Protein AF-A0A7S1EGK4-F1 (afdb_monomer)

Organism: Hemiselmis andersenii (NCBI:txid464988)

Radius of gyration: 13.2 Å; Cα contacts (8 Å, |Δi|>4): 293; chains: 1; bounding box: 33×26×37 Å

Solvent-accessible surface area (backbone atoms only — not comparable to full-atom values): 5620 Å² total; per-residue (Å²): 83,81,41,60,75,58,90,75,16,47,59,68,62,17,68,37,56,39,27,57,85,62,81,83,36,59,16,42,37,33,8,14,23,39,19,26,34,82,90,66,71,26,65,30,4,0,22,29,37,40,41,56,44,68,98,67,86,77,60,77,61,45,55,62,73,70,48,73,68,85,52,18,44,77,48,62,31,89,47,61,62,22,26,18,14,62,35,53,46,53,44,57,83,85,76,82,80,36,28,38,82,46,73,38,60,105

InterPro domains:
  IPR000413 Integrin alpha chain [PR01185] (4-24)
  IPR000413 Integrin alpha chain [PR01185] (82-106)
  IPR013517 FG-GAP repeat [PF01839] (12-51)
  IPR013517 FG-GAP repeat [PF01839] (85-105)
  IPR013519 Integrin alpha beta-propellor [PS51470] (1-60)
  IPR013519 Integrin alpha beta-propellor [SM00191] (7-67)
  IPR028994 Integrin alpha, N-terminal [G3DSA:2.130.10.130] (1-106)
  IPR028994 Integrin alpha, N-terminal [SSF69318] (10-105)

Mean predicted aligned error: 2.38 Å

Foldseek 3Di:
DEDEQDPQLQWQLEWDWDFQPPPPFIWIKIWSLQQCFPPSPAGRLIKIWTFDGDPDDDDPYDYSVPDDVVGTHMDTGDHHQFSKQNYKDWADPPPPPHIDIDIHTD

pLDDT: mean 96.72, std 2.33, range [84.06, 98.75]

Structure (mmCIF, N/CA/C/O backbone):
data_AF-A0A7S1EGK4-F1
#
_entry.id   AF-A0A7S1EGK4-F1
#
loop_
_atom_site.group_PDB
_atom_site.id
_atom_site.type_symbol
_atom_site.label_atom_id
_atom_site.label_alt_id
_atom_site.label_comp_id
_atom_site.label_asym_id
_atom_site.label_entity_id
_atom_site.label_seq_id
_atom_site.pdbx_PDB_ins_code
_atom_site.Cartn_x
_atom_site.Cartn_y
_atom_site.Cartn_z
_atom_site.occupancy
_atom_site.B_iso_or_equiv
_atom_site.auth_seq_id
_atom_site.auth_comp_id
_atom_site.auth_asym_id
_atom_site.auth_atom_id
_atom_site.pdbx_PDB_model_num
ATOM 1 N N . ILE A 1 1 ? -11.205 6.189 -6.880 1.00 91.69 1 ILE A N 1
ATOM 2 C CA . ILE A 1 1 ? -10.186 5.493 -7.708 1.00 91.69 1 ILE A CA 1
ATOM 3 C C . ILE A 1 1 ? -8.817 5.828 -7.141 1.00 91.69 1 ILE A C 1
ATOM 5 O O . ILE A 1 1 ? -8.595 6.991 -6.824 1.00 91.69 1 ILE A O 1
ATOM 9 N N . LEU A 1 2 ? -7.934 4.839 -7.004 1.00 94.81 2 LEU A N 1
ATOM 10 C CA . LEU A 1 2 ? -6.507 5.079 -6.786 1.00 94.81 2 LEU A CA 1
ATOM 11 C C . LEU A 1 2 ? -5.823 5.048 -8.152 1.00 94.81 2 LEU A C 1
ATOM 13 O O . LEU A 1 2 ? -5.871 4.025 -8.833 1.00 94.81 2 LEU A O 1
ATOM 17 N N . ALA A 1 3 ? -5.267 6.175 -8.581 1.00 96.44 3 ALA A N 1
ATOM 18 C CA . ALA A 1 3 ? -4.488 6.245 -9.809 1.00 96.44 3 ALA A CA 1
ATOM 19 C C . ALA A 1 3 ? -3.021 5.958 -9.481 1.00 96.44 3 ALA A C 1
ATOM 21 O O . ALA A 1 3 ? -2.484 6.567 -8.555 1.00 96.44 3 ALA A O 1
ATOM 22 N N . GLY A 1 4 ? -2.411 5.031 -10.228 1.00 94.75 4 GLY A N 1
ATOM 23 C CA . GLY A 1 4 ? -0.989 4.697 -10.108 1.00 94.75 4 GLY A CA 1
ATOM 24 C C . GLY A 1 4 ? -0.079 5.880 -10.441 1.00 94.75 4 GLY A C 1
ATOM 25 O O . GLY A 1 4 ? -0.524 6.837 -11.082 1.00 94.75 4 GLY A O 1
ATOM 26 N N . ALA A 1 5 ? 1.168 5.816 -9.973 1.00 95.81 5 ALA A N 1
ATOM 27 C CA . ALA A 1 5 ? 2.155 6.869 -10.185 1.00 95.81 5 ALA A CA 1
ATOM 28 C C . ALA A 1 5 ? 2.612 6.911 -11.648 1.00 95.81 5 ALA A C 1
ATOM 30 O O . ALA A 1 5 ? 2.503 7.966 -12.272 1.00 95.81 5 ALA A O 1
ATOM 31 N N . ASP A 1 6 ? 3.005 5.760 -12.196 1.00 96.69 6 ASP A N 1
ATOM 32 C CA . ASP A 1 6 ? 3.465 5.607 -13.567 1.00 96.69 6 ASP A CA 1
ATOM 33 C C . ASP A 1 6 ? 2.763 4.449 -14.303 1.00 96.69 6 ASP A C 1
ATOM 35 O O . ASP A 1 6 ? 2.015 3.625 -13.759 1.00 96.69 6 ASP A O 1
ATOM 39 N N . ALA A 1 7 ? 2.930 4.437 -15.626 1.00 95.31 7 ALA A N 1
ATOM 40 C CA . ALA A 1 7 ? 2.385 3.385 -16.466 1.00 95.31 7 ALA A CA 1
ATOM 41 C C . ALA A 1 7 ? 3.199 2.098 -16.298 1.00 95.31 7 ALA A C 1
ATOM 43 O O . ALA A 1 7 ? 4.413 2.107 -16.454 1.00 95.31 7 ALA A O 1
ATOM 44 N N . SER A 1 8 ? 2.507 0.966 -16.160 1.00 95.19 8 SER A N 1
ATOM 45 C CA . SER A 1 8 ? 3.099 -0.369 -15.943 1.00 95.19 8 SER A CA 1
ATOM 46 C C . SER A 1 8 ? 3.566 -0.662 -14.517 1.00 95.19 8 SER A C 1
ATOM 48 O O . SER A 1 8 ? 4.054 -1.759 -14.286 1.00 95.19 8 SER A O 1
ATOM 50 N N . ASP A 1 9 ? 3.274 0.201 -13.542 1.00 96.75 9 ASP A N 1
ATOM 51 C CA . ASP A 1 9 ? 3.563 -0.098 -12.127 1.00 96.75 9 ASP A CA 1
ATOM 52 C C . ASP A 1 9 ? 2.680 -1.222 -11.557 1.00 96.75 9 ASP A C 1
ATOM 54 O O . ASP A 1 9 ? 2.893 -1.717 -10.452 1.00 96.75 9 ASP A O 1
ATOM 58 N N . PHE A 1 10 ? 1.653 -1.639 -12.304 1.00 97.25 10 PHE A N 1
ATOM 59 C CA . PHE A 1 10 ? 0.659 -2.628 -11.880 1.00 97.25 10 PHE A CA 1
ATOM 60 C C . PHE A 1 10 ? -0.045 -2.240 -10.571 1.00 97.25 10 PHE A C 1
ATOM 62 O O . PHE A 1 10 ? -0.289 -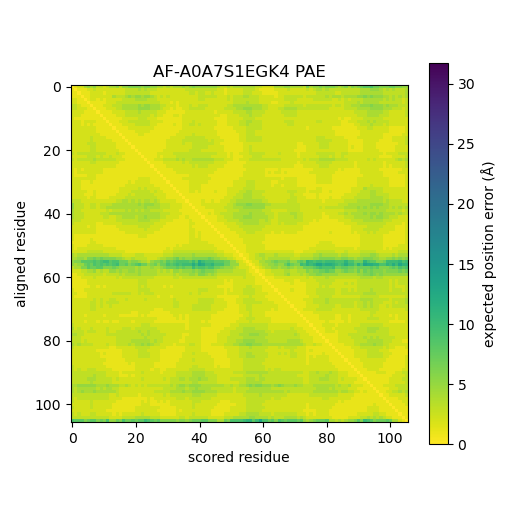3.087 -9.711 1.00 97.25 10 PHE A O 1
ATOM 69 N N . MET A 1 11 ? -0.393 -0.958 -10.429 1.00 97.75 11 MET A N 1
ATOM 70 C CA . MET A 1 11 ? -1.173 -0.464 -9.294 1.00 97.75 11 MET A CA 1
ATOM 71 C C . MET A 1 11 ? -2.441 -1.306 -9.087 1.00 97.75 11 MET A C 1
ATOM 73 O O . MET A 1 11 ? -3.211 -1.520 -10.027 1.00 97.75 11 MET A O 1
ATOM 77 N N . GLY A 1 12 ? -2.667 -1.777 -7.860 1.00 97.69 12 GLY A N 1
ATOM 78 C CA . GLY A 1 12 ? -3.761 -2.705 -7.550 1.00 97.69 12 GLY A CA 1
ATOM 79 C C . GLY A 1 12 ? -3.401 -4.181 -7.704 1.00 97.69 12 GLY A C 1
ATOM 80 O O . GLY A 1 12 ? -4.296 -5.021 -7.665 1.00 97.69 12 GLY A O 1
ATOM 81 N N . SER A 1 13 ? -2.118 -4.515 -7.871 1.00 97.81 13 SER A N 1
ATOM 82 C CA . SER A 1 13 ? -1.642 -5.905 -7.957 1.00 97.81 13 SER A CA 1
ATOM 83 C C . SER A 1 13 ? -1.922 -6.733 -6.697 1.00 97.81 13 SER A C 1
ATOM 85 O O . SER A 1 13 ? -2.129 -7.941 -6.797 1.00 97.81 13 SER A O 1
ATOM 87 N N . SER A 1 14 ? -2.009 -6.078 -5.540 1.00 98.62 14 SER A N 1
ATOM 88 C CA . SER A 1 14 ? -2.496 -6.639 -4.281 1.00 98.62 14 SER A CA 1
ATOM 89 C C . SER A 1 14 ? -3.183 -5.546 -3.463 1.00 98.62 14 SER A C 1
ATOM 91 O O . SER A 1 14 ? -2.766 -4.389 -3.524 1.00 98.62 14 SER A O 1
ATOM 93 N N . VAL A 1 15 ? -4.217 -5.892 -2.694 1.00 98.50 15 VAL A N 1
ATOM 94 C CA . VAL A 1 15 ? -4.982 -4.931 -1.884 1.00 98.50 15 VAL A CA 1
ATOM 95 C C . VAL A 1 15 ? -5.326 -5.500 -0.512 1.00 98.50 15 VAL A C 1
ATOM 97 O O . VAL A 1 15 ? -5.662 -6.678 -0.395 1.00 98.50 15 VAL A O 1
ATOM 100 N N . ALA A 1 16 ? -5.272 -4.648 0.506 1.00 98.69 16 ALA A N 1
ATOM 101 C CA . ALA A 1 16 ? -5.737 -4.915 1.863 1.00 98.69 16 ALA A CA 1
ATOM 102 C C . ALA A 1 16 ? -6.256 -3.614 2.499 1.00 98.69 16 ALA A C 1
ATOM 104 O O . ALA A 1 16 ? -6.078 -2.527 1.941 1.00 98.69 16 ALA A O 1
ATOM 105 N N . SER A 1 17 ? -6.906 -3.722 3.655 1.00 98.38 17 SER A N 1
ATOM 106 C CA . SER A 1 17 ? -7.393 -2.568 4.409 1.00 98.38 17 SER A CA 1
ATOM 107 C C . SER A 1 17 ? -7.302 -2.787 5.914 1.00 98.38 17 SER A C 1
ATOM 109 O O . SER A 1 17 ? -7.358 -3.928 6.376 1.00 98.38 17 SER A O 1
ATOM 111 N N . GLY A 1 18 ? -7.192 -1.688 6.653 1.00 98.06 18 GLY A N 1
ATOM 112 C CA . GLY A 1 18 ? -7.214 -1.633 8.115 1.00 98.06 18 GLY A CA 1
ATOM 113 C C . GLY A 1 18 ? -6.713 -0.278 8.608 1.00 98.06 18 GLY A C 1
ATOM 114 O O . GLY A 1 18 ? -6.080 0.445 7.847 1.00 98.06 18 GLY A O 1
ATOM 115 N N . ASP A 1 19 ? -7.029 0.078 9.847 1.00 98.19 19 ASP A N 1
ATOM 116 C CA . ASP A 1 19 ? -6.655 1.359 10.463 1.00 98.19 19 ASP A CA 1
ATOM 117 C C . ASP A 1 19 ? -5.168 1.368 10.876 1.00 98.19 19 ASP A C 1
ATOM 119 O O . ASP A 1 19 ? -4.802 0.951 11.978 1.00 98.19 19 ASP A O 1
ATOM 123 N N . VAL A 1 20 ? -4.291 1.766 9.951 1.00 98.25 20 VAL A N 1
ATOM 124 C CA . VAL A 1 20 ? -2.826 1.771 10.119 1.00 98.25 20 VAL A CA 1
ATOM 125 C C . VAL A 1 20 ? -2.371 3.003 10.899 1.00 98.25 20 VAL A C 1
ATOM 127 O O . VAL A 1 20 ? -1.343 2.966 11.577 1.00 98.25 20 VAL A O 1
ATOM 130 N N . ASN A 1 21 ? -3.108 4.112 10.806 1.00 97.12 21 ASN A N 1
ATOM 131 C CA . ASN A 1 21 ? -2.754 5.364 11.474 1.00 97.12 21 ASN A CA 1
ATOM 132 C C . ASN A 1 21 ? -3.471 5.591 12.823 1.00 97.12 21 ASN A C 1
ATOM 134 O O . ASN A 1 21 ? -3.105 6.522 13.547 1.00 97.12 21 ASN A O 1
ATOM 138 N N . GLY A 1 22 ? -4.439 4.745 13.182 1.00 97.25 22 GLY A N 1
ATOM 139 C CA . GLY A 1 22 ? -5.163 4.780 14.451 1.00 97.25 22 GLY A CA 1
ATOM 140 C C . GLY A 1 22 ? -6.232 5.865 14.539 1.00 97.25 22 GLY A C 1
ATOM 141 O O . GLY A 1 22 ? -6.543 6.320 15.646 1.00 97.25 22 GLY A O 1
ATOM 142 N N . ASP A 1 23 ? -6.750 6.347 13.409 1.00 96.75 23 ASP A N 1
ATOM 143 C CA . ASP A 1 23 ? -7.734 7.431 13.371 1.00 96.75 23 ASP A CA 1
ATOM 144 C C . ASP A 1 23 ? -9.197 6.952 13.434 1.00 96.75 23 ASP A C 1
ATOM 146 O O . ASP A 1 23 ? -10.126 7.768 13.513 1.00 96.75 23 ASP A O 1
ATOM 150 N N . GLY A 1 24 ? -9.402 5.634 13.483 1.00 96.69 24 GLY A N 1
ATOM 151 C CA . GLY A 1 24 ? -10.701 4.979 13.534 1.00 96.69 24 GLY A CA 1
ATOM 152 C C . GLY A 1 24 ? -11.323 4.714 12.162 1.00 96.69 24 GLY A C 1
ATOM 153 O O . GLY A 1 24 ? -12.483 4.286 12.111 1.00 96.69 24 GLY A O 1
ATOM 154 N N . PHE A 1 25 ? -10.608 4.967 11.063 1.00 97.00 25 PHE A N 1
ATOM 155 C CA . PHE A 1 25 ? -11.036 4.646 9.706 1.00 97.00 25 PHE A CA 1
ATOM 156 C C . PHE A 1 25 ? -10.067 3.664 9.052 1.00 97.00 25 PHE A C 1
ATOM 158 O O . PHE A 1 25 ? -8.862 3.864 9.058 1.00 97.00 25 PHE A O 1
ATOM 165 N N . ASP A 1 26 ? -10.603 2.624 8.410 1.00 97.44 26 ASP A N 1
ATOM 166 C CA . ASP A 1 26 ? -9.756 1.716 7.640 1.00 97.44 26 ASP A CA 1
ATOM 167 C C . ASP A 1 26 ? -9.037 2.472 6.512 1.00 97.44 26 ASP A C 1
ATOM 169 O O . ASP A 1 26 ? -9.661 3.133 5.668 1.00 97.44 26 ASP A O 1
ATOM 173 N N . ASP A 1 27 ? -7.721 2.300 6.469 1.00 98.19 27 ASP A N 1
ATOM 174 C CA . ASP A 1 27 ? -6.852 2.752 5.399 1.00 98.19 27 ASP A CA 1
ATOM 175 C C . ASP A 1 27 ? -6.827 1.724 4.266 1.00 98.19 27 ASP A C 1
ATOM 177 O O . ASP A 1 27 ? -7.158 0.547 4.442 1.00 98.19 27 ASP A O 1
ATOM 181 N N . VAL A 1 28 ? -6.404 2.153 3.077 1.00 98.06 28 VAL A N 1
ATOM 182 C CA . VAL A 1 28 ? -6.200 1.255 1.935 1.00 98.06 28 VAL A CA 1
ATOM 183 C C . VAL A 1 28 ? -4.714 1.027 1.723 1.00 98.06 28 VAL A C 1
ATOM 185 O O . VAL A 1 28 ? -3.975 1.975 1.467 1.00 98.06 28 VAL A O 1
ATOM 188 N N . VAL A 1 29 ? -4.293 -0.236 1.739 1.00 98.75 29 VAL A N 1
ATOM 189 C CA . VAL A 1 29 ? -2.938 -0.658 1.375 1.00 98.75 29 VAL A CA 1
ATOM 190 C C . VAL A 1 29 ? -2.981 -1.298 -0.003 1.00 98.75 29 VAL A C 1
ATOM 192 O O . VAL A 1 29 ? -3.745 -2.235 -0.243 1.00 98.75 29 VAL A O 1
ATOM 195 N N . CYS A 1 30 ? -2.172 -0.793 -0.929 1.00 98.56 30 CYS A N 1
ATOM 196 C CA . CYS A 1 30 ? -2.223 -1.200 -2.324 1.00 98.56 30 CYS A CA 1
ATOM 197 C C . CYS A 1 30 ? -0.823 -1.384 -2.910 1.00 98.56 30 CYS A C 1
ATOM 199 O O . CYS A 1 30 ? -0.012 -0.461 -2.889 1.00 98.56 30 CYS A O 1
ATOM 201 N N . GLY A 1 31 ? -0.561 -2.573 -3.449 1.00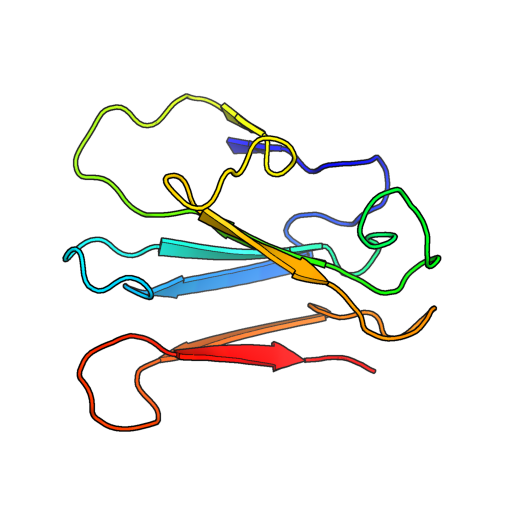 98.44 31 GLY A N 1
ATOM 202 C CA . GLY A 1 31 ? 0.689 -2.910 -4.119 1.00 98.44 31 GLY A CA 1
ATOM 203 C C . GLY A 1 31 ? 0.708 -2.466 -5.579 1.00 98.44 31 GLY A C 1
ATOM 204 O O . GLY A 1 31 ? -0.245 -2.686 -6.339 1.00 98.44 31 GLY A O 1
ATOM 205 N N . ALA A 1 32 ? 1.836 -1.902 -5.981 1.00 98.44 32 ALA A N 1
ATOM 206 C CA . ALA A 1 32 ? 2.238 -1.576 -7.336 1.00 98.44 32 ALA A CA 1
ATOM 207 C C . ALA A 1 32 ? 3.570 -2.286 -7.611 1.00 98.44 32 ALA A C 1
ATOM 209 O O . ALA A 1 32 ? 4.639 -1.681 -7.650 1.00 98.44 32 ALA A O 1
ATOM 210 N N . LYS A 1 33 ? 3.506 -3.615 -7.749 1.00 98.00 33 LYS A N 1
ATOM 211 C CA . LYS A 1 33 ? 4.692 -4.483 -7.806 1.00 98.00 33 LYS A CA 1
ATOM 212 C C . LYS A 1 33 ? 5.680 -4.174 -8.935 1.00 98.00 33 LYS A C 1
ATOM 214 O O . LYS A 1 33 ? 6.799 -4.660 -8.891 1.00 98.00 33 LYS A O 1
ATOM 219 N N . GLY A 1 34 ? 5.267 -3.431 -9.963 1.00 98.00 34 GLY A N 1
ATOM 220 C CA . GLY A 1 34 ? 6.148 -2.996 -11.050 1.00 98.00 34 GLY A CA 1
ATOM 221 C C . GLY A 1 34 ? 6.689 -1.582 -10.893 1.00 98.00 34 GLY A C 1
ATOM 222 O O . GLY A 1 34 ? 7.277 -1.100 -11.849 1.00 98.00 34 GLY A O 1
ATOM 223 N N . GLY A 1 35 ? 6.445 -0.917 -9.761 1.00 97.81 35 GLY A N 1
ATOM 224 C CA . GLY A 1 35 ? 6.938 0.432 -9.505 1.00 97.81 35 GLY A CA 1
ATOM 225 C C . GLY A 1 35 ? 8.465 0.514 -9.519 1.00 97.81 35 GLY A C 1
ATOM 226 O O . GLY A 1 35 ? 9.164 -0.464 -9.235 1.00 97.81 35 GLY A O 1
ATOM 227 N N . ASP A 1 36 ? 8.976 1.697 -9.853 1.00 97.75 36 ASP A N 1
ATOM 228 C CA . ASP A 1 36 ? 10.405 1.939 -10.063 1.00 97.75 36 ASP A CA 1
A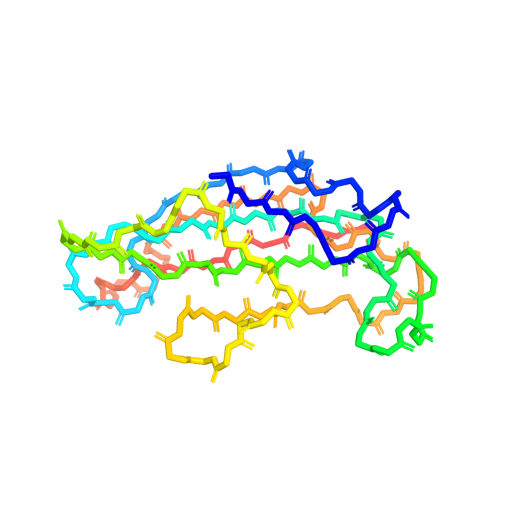TOM 229 C C . ASP A 1 36 ? 11.078 2.700 -8.896 1.00 97.75 36 ASP A C 1
ATOM 231 O O . ASP A 1 36 ? 12.157 3.290 -9.056 1.00 97.75 36 ASP A O 1
ATOM 235 N N . ALA A 1 37 ? 10.452 2.684 -7.710 1.00 96.19 37 ALA A N 1
ATOM 236 C CA . ALA A 1 37 ? 10.831 3.460 -6.528 1.00 96.19 37 ALA A CA 1
ATOM 237 C C . ALA A 1 37 ? 10.859 4.984 -6.780 1.00 96.19 37 ALA A C 1
ATOM 239 O O . ALA A 1 37 ? 10.579 5.488 -7.871 1.00 96.19 37 ALA A O 1
ATOM 240 N N . LEU A 1 38 ? 11.200 5.777 -5.755 1.00 92.69 38 LEU A N 1
ATOM 241 C CA . LEU A 1 38 ? 11.168 7.237 -5.873 1.00 92.69 38 LEU A CA 1
ATOM 242 C C . LEU A 1 38 ? 12.094 7.739 -6.985 1.00 92.69 38 LEU A C 1
ATOM 244 O O . LEU A 1 38 ? 13.285 7.414 -7.031 1.00 92.69 38 LEU A O 1
ATOM 248 N N . GLY A 1 39 ? 11.532 8.586 -7.847 1.00 93.50 39 GLY A N 1
ATOM 249 C CA . GLY A 1 39 ? 12.249 9.183 -8.970 1.00 93.50 39 GLY A CA 1
ATOM 250 C C . GLY A 1 39 ? 12.634 8.178 -10.055 1.00 93.50 39 GLY A C 1
ATOM 251 O O . GLY A 1 39 ? 13.566 8.459 -10.806 1.00 93.50 39 GLY A O 1
ATOM 252 N N . ASN A 1 40 ? 11.954 7.029 -10.116 1.00 96.12 40 ASN A N 1
ATOM 253 C CA . ASN A 1 40 ? 12.185 5.946 -11.073 1.00 96.12 40 ASN A CA 1
ATOM 254 C C . ASN A 1 40 ? 13.647 5.481 -11.045 1.00 96.12 40 ASN A C 1
ATOM 256 O O . ASN A 1 40 ? 14.314 5.326 -12.069 1.00 96.12 40 ASN A O 1
ATOM 260 N N . SER A 1 41 ? 14.172 5.349 -9.823 1.00 96.94 41 SER A N 1
ATOM 261 C CA . SER A 1 41 ? 15.585 5.094 -9.550 1.00 96.94 41 SER A CA 1
ATOM 262 C C . SER A 1 41 ? 15.955 3.611 -9.576 1.00 96.94 41 SER A C 1
ATOM 264 O O . SER A 1 41 ? 17.145 3.298 -9.674 1.00 96.94 41 SER A O 1
ATOM 266 N N . LYS A 1 42 ? 14.976 2.698 -9.497 1.00 97.31 42 LYS A N 1
ATOM 267 C CA . LYS A 1 42 ? 15.202 1.249 -9.413 1.00 97.31 42 LYS A CA 1
ATOM 268 C C . LYS A 1 42 ? 14.133 0.483 -10.185 1.00 97.31 42 LYS A C 1
ATOM 270 O O . LYS A 1 42 ? 13.041 0.262 -9.681 1.00 97.31 42 LYS A O 1
ATOM 275 N N . THR A 1 43 ? 14.472 0.032 -11.389 1.00 97.69 43 THR A N 1
ATOM 276 C CA . THR A 1 43 ? 13.532 -0.692 -12.252 1.00 97.69 43 THR A CA 1
ATOM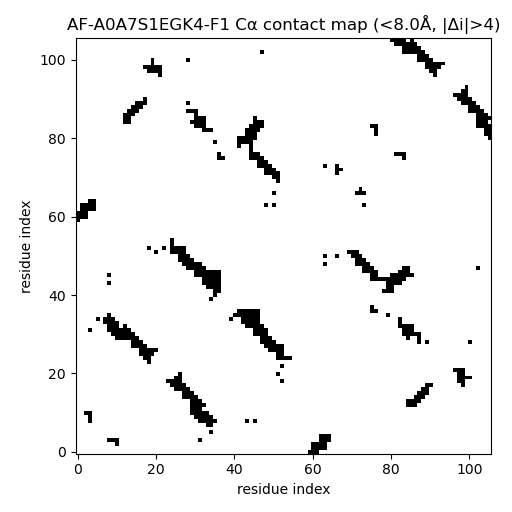 277 C C . THR A 1 43 ? 12.919 -1.912 -11.556 1.00 97.69 43 THR A C 1
ATOM 279 O O . THR A 1 43 ? 13.656 -2.785 -11.089 1.00 97.69 43 THR A O 1
ATOM 282 N N . LEU A 1 44 ? 11.585 -1.991 -11.537 1.00 97.31 44 LEU A N 1
ATOM 283 C CA . LEU A 1 44 ? 10.799 -3.097 -10.975 1.00 97.31 44 LEU A CA 1
ATOM 284 C C . LEU A 1 44 ? 11.121 -3.404 -9.501 1.00 97.31 44 LEU A C 1
ATOM 286 O O . LEU A 1 44 ? 11.031 -4.554 -9.069 1.00 97.31 44 LEU A O 1
ATOM 290 N N . ALA A 1 45 ? 11.532 -2.400 -8.726 1.00 98.25 45 ALA A N 1
ATOM 291 C CA . ALA A 1 45 ? 11.703 -2.553 -7.282 1.00 98.25 45 ALA A CA 1
ATOM 292 C C . ALA A 1 45 ? 10.369 -2.856 -6.579 1.00 98.25 45 A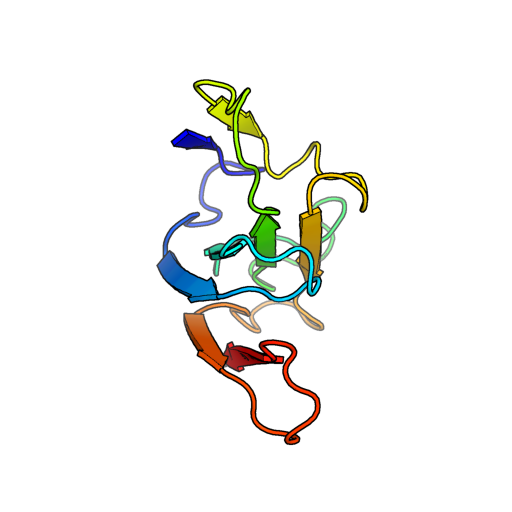LA A C 1
ATOM 294 O O . ALA A 1 45 ? 10.336 -3.562 -5.570 1.00 98.25 45 ALA A O 1
ATOM 295 N N . GLY A 1 46 ? 9.269 -2.362 -7.150 1.00 98.38 46 GLY A N 1
ATOM 296 C CA . GLY A 1 46 ? 7.929 -2.421 -6.594 1.00 98.38 46 GLY A CA 1
ATOM 297 C C . GLY A 1 46 ? 7.690 -1.339 -5.544 1.00 98.38 46 GLY A C 1
ATOM 298 O O . GLY A 1 46 ? 8.604 -0.912 -4.841 1.00 98.38 46 GLY A O 1
ATOM 299 N N . ASP A 1 47 ? 6.442 -0.898 -5.438 1.00 98.31 47 ASP A N 1
ATOM 300 C CA . ASP A 1 47 ? 5.996 0.088 -4.460 1.00 98.31 47 ASP A CA 1
ATOM 301 C C . ASP A 1 47 ? 4.709 -0.388 -3.776 1.00 98.31 47 ASP A C 1
ATOM 303 O O . ASP A 1 47 ? 3.896 -1.114 -4.351 1.00 98.31 47 ASP A O 1
ATOM 307 N N . VAL A 1 48 ? 4.485 0.046 -2.541 1.00 98.62 48 VAL A N 1
ATOM 308 C CA . VAL A 1 48 ? 3.217 -0.115 -1.823 1.00 98.62 48 VAL A CA 1
ATOM 309 C C . VAL A 1 48 ? 2.757 1.246 -1.341 1.00 98.62 48 VAL A C 1
ATOM 311 O O . VAL A 1 48 ? 3.521 1.995 -0.743 1.00 98.62 48 VAL A O 1
ATOM 314 N N . TYR A 1 49 ? 1.490 1.564 -1.563 1.00 98.62 49 TYR A N 1
ATOM 315 C CA . TYR A 1 49 ? 0.890 2.812 -1.116 1.00 98.62 49 TYR A CA 1
ATOM 316 C C . TYR A 1 49 ? -0.106 2.537 -0.001 1.00 98.62 49 TYR A C 1
ATOM 318 O O .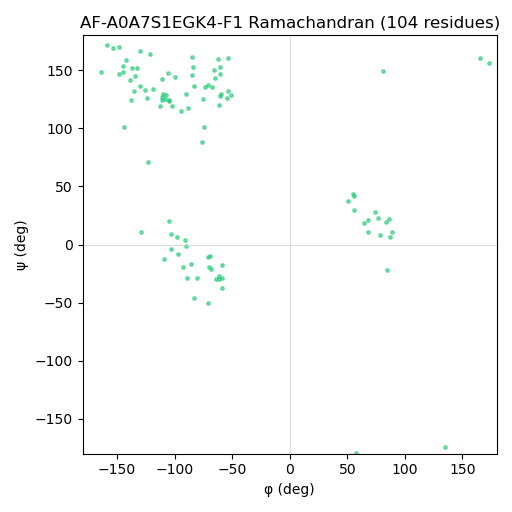 TYR A 1 49 ? -0.993 1.696 -0.155 1.00 98.62 49 TYR A O 1
ATOM 326 N N . VAL A 1 50 ? 0.024 3.275 1.097 1.00 98.56 50 VAL A N 1
ATOM 327 C CA . VAL A 1 50 ? -0.975 3.358 2.162 1.00 98.56 50 VAL A CA 1
ATOM 328 C C . VAL A 1 50 ? -1.710 4.675 1.977 1.00 98.56 50 VAL A C 1
ATOM 330 O O . VAL A 1 50 ? -1.090 5.735 2.002 1.00 98.56 50 VAL A O 1
ATOM 333 N N . VAL A 1 51 ? -3.018 4.621 1.746 1.00 98.25 51 VAL A N 1
ATOM 334 C CA . VAL A 1 51 ? -3.875 5.797 1.559 1.00 98.25 51 VAL A CA 1
ATOM 335 C C . VAL A 1 51 ? -4.817 5.889 2.740 1.00 98.25 51 VAL A C 1
ATOM 337 O O . VAL A 1 51 ? -5.626 4.982 2.941 1.00 98.25 51 VAL A O 1
ATOM 340 N N . PHE A 1 52 ? -4.726 6.988 3.488 1.00 97.44 52 PHE A N 1
ATOM 341 C CA . PHE A 1 52 ? -5.459 7.103 4.738 1.00 97.44 52 PHE A CA 1
ATOM 342 C C . PHE A 1 52 ? -6.966 7.253 4.544 1.00 97.44 52 PHE A C 1
ATOM 344 O O . PHE A 1 52 ? -7.442 8.010 3.679 1.00 97.44 52 PHE A O 1
ATOM 351 N N . GLY A 1 53 ? -7.683 6.522 5.393 1.00 96.69 53 GLY A N 1
ATOM 352 C CA . GLY A 1 53 ? -9.109 6.563 5.617 1.00 96.69 53 GLY A CA 1
ATOM 353 C C . GLY A 1 53 ? -9.603 7.970 5.938 1.00 96.69 53 GLY A C 1
ATOM 354 O O . GLY A 1 53 ? -8.847 8.877 6.278 1.00 96.69 53 GLY A O 1
ATOM 355 N N . ARG A 1 54 ? -10.907 8.199 5.759 1.00 94.62 54 ARG A N 1
ATOM 356 C CA . ARG A 1 54 ? -11.577 9.417 6.242 1.00 94.62 54 ARG A CA 1
ATOM 357 C C . ARG A 1 54 ? -13.086 9.254 6.252 1.00 94.62 54 ARG A C 1
ATOM 359 O O . ARG A 1 54 ? -13.662 8.642 5.349 1.00 94.62 54 ARG A O 1
ATOM 366 N N . ALA A 1 55 ? -13.732 9.921 7.206 1.00 93.00 55 ALA A N 1
ATOM 367 C CA . ALA A 1 55 ? -15.188 9.951 7.347 1.00 93.00 55 ALA A CA 1
ATOM 368 C C . ALA A 1 55 ? -15.926 10.502 6.115 1.00 93.00 55 ALA A C 1
ATOM 370 O O . ALA A 1 55 ? -17.038 10.086 5.798 1.00 93.00 55 ALA A O 1
ATOM 371 N N . SER A 1 56 ? -15.352 11.511 5.455 1.00 90.50 56 SER A N 1
ATOM 372 C CA . SER A 1 56 ? -15.990 12.207 4.337 1.00 90.50 56 SER A CA 1
ATOM 373 C C . SER A 1 56 ? -14.962 12.924 3.464 1.00 90.50 56 SER A C 1
ATOM 375 O O . SER A 1 56 ? -13.783 13.004 3.805 1.00 90.50 56 SER A O 1
ATOM 377 N N . GLY A 1 57 ? -15.408 13.448 2.319 1.00 84.06 57 GLY A N 1
ATOM 378 C CA . GLY A 1 57 ? -14.537 14.217 1.428 1.00 84.06 57 GLY A CA 1
ATOM 379 C C . GLY A 1 57 ? -13.543 13.358 0.649 1.00 84.06 57 GLY A C 1
ATOM 380 O O . GLY A 1 57 ? -12.467 13.841 0.300 1.00 84.06 57 GLY A O 1
ATOM 381 N N . TRP A 1 58 ? -13.887 12.097 0.374 1.00 87.25 58 TRP A N 1
ATOM 382 C CA . TRP A 1 58 ? -13.128 11.281 -0.568 1.00 87.25 58 TRP A CA 1
ATOM 383 C C . TRP A 1 58 ? -13.163 11.927 -1.954 1.00 87.25 58 TRP A C 1
ATOM 385 O O . TRP A 1 58 ? -14.250 12.092 -2.521 1.00 87.25 58 TRP A O 1
ATOM 395 N N . PRO A 1 59 ? -12.006 12.293 -2.528 1.00 90.31 59 PRO A N 1
ATOM 396 C CA . PRO A 1 59 ? -11.981 12.699 -3.917 1.00 90.31 59 PRO A CA 1
ATOM 397 C C . PRO A 1 59 ? -12.339 11.490 -4.792 1.00 90.31 59 PRO A C 1
ATOM 399 O O . PRO A 1 59 ? -12.046 10.339 -4.461 1.00 90.31 59 PRO A O 1
ATOM 402 N N . SER A 1 60 ? -12.959 11.742 -5.945 1.00 94.00 60 SER A N 1
ATOM 403 C CA . SER A 1 60 ? -13.281 10.676 -6.906 1.00 94.00 60 SER A CA 1
ATOM 404 C C . SER A 1 60 ? -12.025 9.927 -7.372 1.00 94.00 60 SER A C 1
ATOM 406 O O . SER A 1 60 ? -12.082 8.731 -7.679 1.00 94.00 60 SER A O 1
ATOM 408 N N . THR A 1 61 ? -10.884 10.619 -7.371 1.00 95.75 61 THR A N 1
ATOM 409 C CA . THR A 1 61 ? -9.560 10.088 -7.685 1.00 95.75 61 THR A CA 1
ATOM 410 C C . THR A 1 61 ? -8.540 10.578 -6.666 1.00 95.75 61 THR A C 1
ATOM 412 O O . THR A 1 61 ? -8.471 11.772 -6.390 1.00 95.75 61 THR A O 1
ATOM 415 N N . VAL A 1 62 ? -7.732 9.657 -6.149 1.00 96.06 62 VAL A N 1
ATOM 416 C CA . VAL A 1 62 ? -6.508 9.945 -5.396 1.00 96.06 62 VAL A CA 1
ATOM 417 C C . VAL A 1 62 ? -5.333 9.578 -6.295 1.00 96.06 62 VAL A C 1
ATOM 419 O O . VAL A 1 62 ? -5.304 8.473 -6.839 1.00 96.06 62 VAL A O 1
ATOM 422 N N . LEU A 1 63 ? -4.390 10.502 -6.467 1.00 96.62 63 LEU A N 1
ATOM 423 C CA . LEU A 1 63 ? -3.121 10.229 -7.135 1.00 96.62 63 LEU A CA 1
ATOM 424 C C . LEU A 1 63 ? -2.139 9.744 -6.070 1.00 96.62 63 LEU A C 1
ATOM 426 O O . LEU A 1 63 ? -1.834 10.491 -5.144 1.00 96.62 63 LEU A O 1
ATOM 430 N N . VAL A 1 64 ? -1.641 8.513 -6.170 1.00 96.88 64 VAL A N 1
ATOM 431 C CA . VAL A 1 64 ? -0.714 8.006 -5.139 1.00 96.88 64 VAL A CA 1
ATOM 432 C C . VAL A 1 64 ? 0.639 8.722 -5.148 1.00 96.88 64 VAL A C 1
ATOM 434 O O . VAL A 1 64 ? 1.319 8.786 -4.130 1.00 96.88 64 VAL A O 1
ATOM 437 N N . SER A 1 65 ? 0.989 9.358 -6.266 1.00 95.81 65 SER A N 1
ATOM 438 C CA . SER A 1 65 ? 2.156 10.235 -6.386 1.00 95.81 65 SER A CA 1
ATOM 439 C C . SER A 1 65 ? 2.015 11.572 -5.647 1.00 95.81 65 SER A C 1
ATOM 441 O O . SER A 1 65 ? 3.003 12.288 -5.511 1.00 95.81 65 SER A O 1
ATOM 443 N N . SER A 1 66 ? 0.817 11.926 -5.162 1.00 95.75 66 SER A N 1
ATOM 444 C CA . SER A 1 66 ? 0.581 13.150 -4.383 1.00 95.75 66 SER A CA 1
ATOM 445 C C . SER A 1 66 ? 0.445 12.908 -2.878 1.00 95.75 66 SER A C 1
ATOM 447 O O . SER A 1 66 ? 0.012 13.815 -2.170 1.00 95.75 66 SER A O 1
ATOM 449 N N . LEU A 1 67 ? 0.735 11.698 -2.393 1.00 96.62 67 LEU A N 1
ATOM 450 C CA . LEU A 1 67 ? 0.707 11.393 -0.963 1.00 96.62 67 LEU A CA 1
ATOM 451 C C .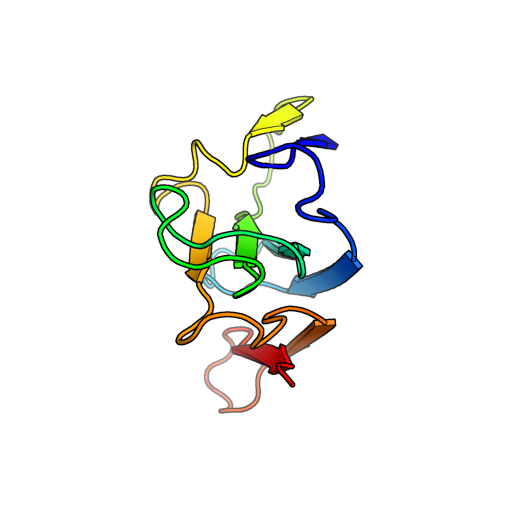 LEU A 1 67 ? 1.826 12.150 -0.237 1.00 96.62 67 LEU A C 1
ATOM 453 O O . LEU A 1 67 ? 2.963 12.207 -0.701 1.00 96.62 67 LEU A O 1
ATOM 457 N N . ASP A 1 68 ? 1.489 12.738 0.905 1.00 96.25 68 ASP A N 1
ATOM 458 C CA . ASP A 1 68 ? 2.302 13.744 1.602 1.00 96.25 68 ASP A CA 1
ATOM 459 C C . ASP A 1 68 ? 2.528 13.433 3.091 1.00 96.25 68 ASP A C 1
ATOM 461 O O . ASP A 1 68 ? 2.989 14.285 3.849 1.00 96.25 68 ASP A O 1
ATOM 465 N N . GLY A 1 69 ? 2.178 12.227 3.536 1.00 96.88 69 GLY A N 1
ATOM 466 C CA . GLY A 1 69 ? 2.205 11.816 4.940 1.00 96.88 69 GLY A CA 1
ATOM 467 C C . GLY A 1 69 ? 0.954 12.209 5.727 1.00 96.88 69 GLY A C 1
ATOM 468 O O . GLY A 1 69 ? 0.647 11.555 6.717 1.00 96.88 69 GLY A O 1
ATOM 469 N N . ALA A 1 70 ? 0.191 13.216 5.286 1.00 95.00 70 ALA A N 1
ATOM 470 C CA . ALA A 1 70 ? -1.103 13.565 5.882 1.00 95.00 70 ALA A CA 1
ATOM 471 C C . ALA A 1 70 ? -2.262 12.804 5.223 1.00 95.00 70 ALA A C 1
ATOM 473 O O . ALA A 1 70 ? -3.287 12.543 5.847 1.00 95.00 70 ALA A O 1
ATOM 474 N N . SER A 1 71 ? -2.106 12.458 3.947 1.00 95.50 71 SER A N 1
ATOM 475 C CA . SER A 1 71 ? -3.083 11.699 3.158 1.00 95.50 71 SER A CA 1
ATOM 476 C C . SER A 1 71 ? -2.719 10.223 2.965 1.00 95.50 71 SER A C 1
ATOM 478 O O . SER A 1 71 ? -3.501 9.473 2.379 1.00 95.50 71 SER A O 1
ATOM 480 N N . GLY A 1 72 ? -1.550 9.813 3.453 1.00 97.75 72 GLY A N 1
ATOM 481 C CA . GLY A 1 72 ? -0.964 8.496 3.236 1.00 97.75 72 GLY A CA 1
ATOM 482 C C . GLY A 1 72 ? 0.520 8.590 2.886 1.00 97.75 72 GLY A C 1
ATOM 483 O O . GLY A 1 72 ? 1.102 9.676 2.903 1.00 97.75 72 GLY A O 1
ATOM 484 N N . PHE A 1 73 ? 1.141 7.463 2.555 1.00 98.19 73 PHE A N 1
ATOM 485 C CA . PHE A 1 73 ? 2.566 7.375 2.232 1.00 98.19 73 PHE A CA 1
ATOM 486 C C . PHE A 1 73 ? 2.871 6.197 1.297 1.00 98.19 73 PHE A C 1
ATOM 488 O O . PHE A 1 73 ? 2.028 5.330 1.065 1.00 98.19 73 PHE A O 1
ATOM 495 N N . ALA A 1 74 ? 4.092 6.172 0.762 1.00 97.94 74 ALA A N 1
ATOM 496 C CA . ALA A 1 74 ? 4.611 5.080 -0.056 1.00 97.94 74 ALA A CA 1
ATOM 497 C C . ALA A 1 74 ? 5.725 4.322 0.681 1.00 97.94 74 ALA A C 1
ATOM 499 O O . ALA A 1 74 ? 6.564 4.931 1.349 1.00 97.94 74 ALA A O 1
ATOM 500 N N . VAL A 1 75 ? 5.754 3.005 0.507 1.00 98.00 75 VAL A N 1
ATOM 501 C CA . VAL A 1 75 ? 6.838 2.099 0.888 1.00 98.00 75 VAL A CA 1
ATOM 502 C C . VAL A 1 75 ? 7.473 1.591 -0.401 1.00 98.00 75 VAL A C 1
ATOM 504 O O . VAL A 1 75 ? 6.773 1.063 -1.258 1.00 98.00 75 VAL A O 1
ATOM 507 N N . GLN A 1 76 ? 8.781 1.777 -0.544 1.00 96.69 76 GLN A N 1
ATOM 508 C CA . GLN A 1 76 ? 9.505 1.504 -1.787 1.00 96.69 76 GLN A CA 1
ATOM 509 C C . GLN A 1 76 ? 10.331 0.232 -1.669 1.00 96.69 76 GLN A C 1
ATOM 511 O O . GLN A 1 76 ? 10.889 -0.045 -0.603 1.00 96.69 76 GLN A O 1
ATOM 516 N N . GLY A 1 77 ? 10.483 -0.473 -2.786 1.00 97.19 77 GLY A N 1
ATOM 517 C CA . GLY A 1 77 ? 11.431 -1.569 -2.904 1.00 97.19 77 GLY A CA 1
ATOM 518 C C . GLY A 1 77 ? 12.878 -1.132 -2.668 1.00 97.19 77 GLY A C 1
ATOM 519 O O . GLY A 1 77 ? 13.298 0.006 -2.951 1.00 97.19 77 GLY A O 1
ATOM 520 N N . VAL A 1 78 ? 13.655 -2.047 -2.092 1.00 96.00 78 VAL A N 1
ATOM 521 C CA . VAL A 1 78 ? 15.020 -1.767 -1.642 1.00 96.00 78 VAL A CA 1
ATOM 522 C C . VAL A 1 78 ? 15.992 -1.879 -2.804 1.00 96.00 78 VAL A C 1
ATOM 524 O O . VAL A 1 78 ? 16.775 -0.950 -3.006 1.00 96.00 78 VAL A O 1
ATOM 527 N N . ASP A 1 79 ? 15.887 -2.931 -3.601 1.00 97.06 79 ASP A N 1
ATOM 528 C CA . ASP A 1 79 ? 16.723 -3.182 -4.762 1.00 97.06 79 ASP A CA 1
ATOM 529 C C . ASP A 1 79 ? 15.877 -3.308 -6.038 1.00 97.06 79 ASP A C 1
ATOM 531 O O . ASP A 1 79 ? 14.649 -3.401 -6.025 1.00 97.06 79 ASP A O 1
ATOM 535 N N . ALA A 1 80 ? 16.544 -3.210 -7.189 1.00 97.69 80 ALA A N 1
ATOM 536 C CA . ALA A 1 80 ? 15.880 -3.435 -8.466 1.00 97.69 80 ALA A CA 1
ATOM 537 C C . ALA A 1 80 ? 15.415 -4.894 -8.550 1.00 97.69 80 ALA A C 1
ATOM 539 O O . ALA A 1 80 ? 16.146 -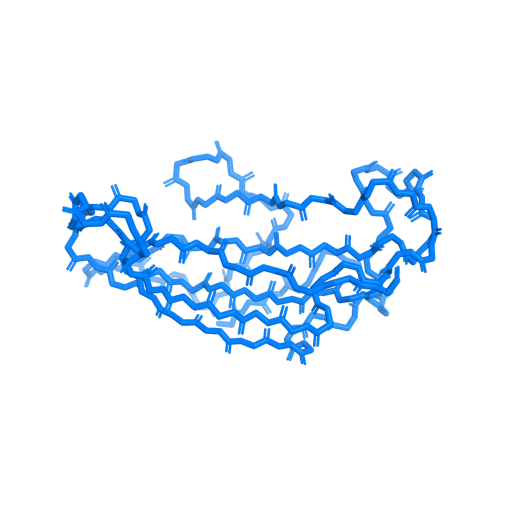5.796 -8.147 1.00 97.69 80 ALA A O 1
ATOM 540 N N . THR A 1 81 ? 14.253 -5.126 -9.160 1.00 97.06 81 THR A N 1
ATOM 541 C CA . THR A 1 81 ? 13.641 -6.457 -9.333 1.00 97.06 81 THR A CA 1
ATOM 542 C C . THR A 1 81 ? 13.220 -7.187 -8.051 1.00 97.06 81 THR A C 1
ATOM 544 O O . THR A 1 81 ? 12.963 -8.383 -8.125 1.00 97.06 81 THR A O 1
ATOM 547 N N . ASP A 1 82 ? 13.073 -6.485 -6.923 1.00 96.19 82 ASP A N 1
ATOM 548 C CA . ASP A 1 82 ? 12.499 -7.043 -5.682 1.00 96.19 82 ASP A CA 1
ATOM 549 C C . ASP A 1 82 ? 10.988 -7.308 -5.788 1.00 96.19 82 ASP A C 1
ATOM 551 O O . ASP A 1 82 ? 10.421 -8.031 -4.975 1.00 96.19 82 ASP A O 1
ATOM 555 N N . TRP A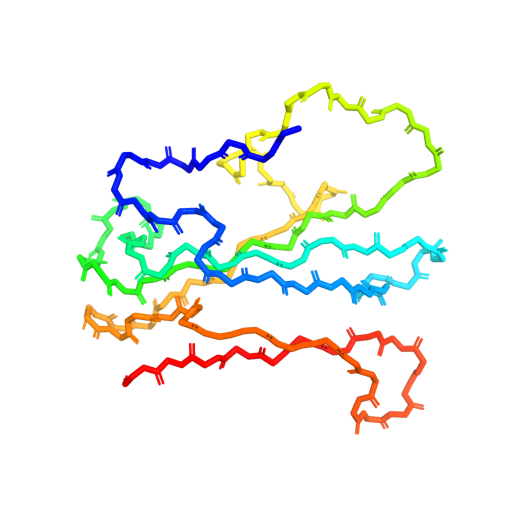 1 83 ? 10.289 -6.680 -6.742 1.00 97.38 83 TRP A N 1
ATOM 556 C CA . TRP A 1 83 ? 8.832 -6.804 -6.886 1.00 97.38 83 TRP A CA 1
ATOM 557 C C . TRP A 1 83 ? 8.059 -6.557 -5.576 1.00 97.38 83 TRP A C 1
ATOM 559 O O . TRP A 1 83 ? 7.053 -7.211 -5.291 1.00 97.38 83 TRP A O 1
ATOM 569 N N . THR A 1 84 ? 8.518 -5.605 -4.763 1.00 98.31 84 THR A N 1
ATOM 570 C CA . THR A 1 84 ? 7.889 -5.249 -3.486 1.00 98.31 84 THR A CA 1
ATOM 571 C C . THR A 1 84 ? 6.405 -4.940 -3.687 1.00 98.31 84 THR A C 1
ATOM 573 O O . THR A 1 84 ? 6.022 -4.205 -4.595 1.00 98.31 84 THR A O 1
ATOM 576 N N . GLY A 1 85 ? 5.543 -5.512 -2.846 1.00 98.12 85 GLY A N 1
ATOM 577 C CA . GLY A 1 85 ? 4.094 -5.388 -3.003 1.00 98.12 85 GLY A CA 1
ATOM 578 C C . GLY A 1 85 ? 3.476 -6.428 -3.938 1.00 98.12 85 GLY A C 1
ATOM 579 O O . GLY A 1 85 ? 2.372 -6.208 -4.431 1.00 98.12 85 GLY A O 1
ATOM 580 N N . THR A 1 86 ? 4.133 -7.572 -4.177 1.00 98.06 86 THR A N 1
ATOM 581 C CA . THR A 1 86 ? 3.500 -8.744 -4.824 1.00 98.06 86 THR A CA 1
ATOM 582 C C . THR A 1 86 ? 2.330 -9.299 -4.015 1.00 98.06 86 THR A C 1
ATOM 584 O O . THR A 1 86 ? 1.387 -9.857 -4.580 1.00 98.06 86 THR A O 1
ATOM 587 N N . SER A 1 87 ? 2.386 -9.146 -2.693 1.00 98.25 87 SER A N 1
ATOM 588 C CA . SER A 1 87 ? 1.302 -9.443 -1.763 1.00 98.25 87 SER A CA 1
ATOM 589 C C . SER A 1 87 ? 1.316 -8.451 -0.605 1.00 98.25 87 SER A C 1
ATOM 591 O O . SER A 1 87 ? 2.374 -7.962 -0.205 1.00 98.25 87 SER A O 1
ATOM 593 N N . VAL A 1 88 ? 0.133 -8.159 -0.065 1.00 98.62 88 VAL A N 1
ATOM 594 C CA . VAL A 1 88 ? -0.030 -7.329 1.132 1.00 98.62 88 VAL A CA 1
ATOM 595 C C . VAL A 1 88 ? -1.018 -7.985 2.088 1.00 98.62 88 VAL A C 1
ATOM 597 O O . VAL A 1 88 ? -1.988 -8.611 1.655 1.00 98.62 88 VAL A O 1
ATOM 600 N N . ALA A 1 89 ? -0.775 -7.826 3.383 1.00 98.50 89 ALA A N 1
ATOM 601 C CA . ALA A 1 89 ? -1.712 -8.159 4.446 1.00 98.50 89 ALA A CA 1
ATOM 602 C C . ALA A 1 89 ? -1.702 -7.049 5.499 1.00 98.50 89 ALA A C 1
ATOM 604 O O . ALA A 1 89 ? -0.700 -6.353 5.667 1.00 98.50 89 ALA A O 1
ATOM 605 N N . VAL A 1 90 ? -2.829 -6.886 6.187 1.00 98.44 90 VAL A N 1
ATOM 606 C CA . VAL A 1 90 ? -3.004 -5.886 7.241 1.00 98.44 90 VAL A CA 1
ATOM 607 C C . VAL A 1 90 ? -3.590 -6.564 8.473 1.00 98.44 90 VAL A C 1
ATOM 609 O O . VAL A 1 90 ? -4.494 -7.394 8.349 1.00 98.44 90 VAL A O 1
ATOM 612 N N . GLY A 1 91 ? -3.067 -6.229 9.649 1.00 97.31 91 GLY A N 1
ATOM 613 C CA . GLY A 1 91 ? -3.579 -6.703 10.932 1.00 97.31 91 GLY A CA 1
ATOM 614 C C . GLY A 1 91 ? -2.677 -6.300 12.091 1.00 97.31 91 GLY A C 1
ATOM 615 O O . GLY A 1 91 ? -1.496 -6.064 11.887 1.00 97.31 91 GLY A O 1
ATOM 616 N N . ASP A 1 92 ? -3.231 -6.237 13.297 1.00 97.88 92 ASP A N 1
ATOM 617 C CA . ASP A 1 92 ? -2.469 -5.957 14.520 1.00 97.88 92 ASP A CA 1
ATOM 618 C C . ASP A 1 92 ? -1.656 -7.201 14.924 1.00 97.88 92 ASP A C 1
ATOM 620 O O . ASP A 1 92 ? -2.200 -8.187 15.437 1.00 97.88 92 ASP A O 1
ATOM 624 N N . VAL A 1 93 ? -0.358 -7.195 14.621 1.00 97.94 93 VAL A N 1
ATOM 625 C CA . VAL A 1 93 ? 0.567 -8.292 14.932 1.00 97.94 93 VAL A CA 1
ATOM 626 C C . VAL A 1 93 ? 1.267 -8.107 16.271 1.00 97.94 93 VAL A C 1
ATOM 628 O O . VAL A 1 93 ? 1.805 -9.080 16.809 1.00 97.94 93 VAL A O 1
ATOM 631 N N . ASN A 1 94 ? 1.291 -6.883 16.801 1.00 96.75 94 ASN A N 1
ATOM 632 C CA . ASN A 1 94 ? 2.082 -6.532 17.977 1.00 96.75 94 ASN A CA 1
ATOM 633 C C . ASN A 1 94 ? 1.229 -6.275 19.246 1.00 96.75 94 ASN A C 1
ATOM 635 O O . ASN A 1 94 ? 1.762 -6.302 20.358 1.00 96.75 94 ASN A O 1
ATOM 639 N N . GLY A 1 95 ? -0.088 -6.139 19.097 1.00 97.38 95 GLY A N 1
ATOM 640 C CA . GLY A 1 95 ? -1.067 -5.952 20.165 1.00 97.38 95 GLY A CA 1
ATOM 641 C C . GLY A 1 95 ? -1.233 -4.507 20.643 1.00 97.38 95 GLY A C 1
ATOM 642 O O . GLY A 1 95 ? -1.708 -4.312 21.766 1.00 97.38 95 GLY A O 1
ATOM 643 N N . ASP A 1 96 ? -0.830 -3.503 19.860 1.00 96.81 96 ASP A N 1
ATOM 644 C CA . ASP A 1 96 ? -0.947 -2.079 20.208 1.00 96.81 96 ASP A CA 1
ATOM 645 C C . ASP A 1 96 ? -2.253 -1.425 19.732 1.00 96.81 96 ASP A C 1
ATOM 647 O O . ASP A 1 96 ? -2.482 -0.244 20.003 1.00 96.81 96 ASP A O 1
ATOM 651 N N . SER A 1 97 ? -3.157 -2.212 19.136 1.00 95.44 97 SER A N 1
ATOM 652 C CA . SER A 1 97 ? -4.429 -1.759 18.561 1.00 95.44 97 SER A CA 1
ATOM 653 C C . SER A 1 97 ? -4.302 -0.879 17.313 1.00 95.44 97 SER A C 1
ATOM 655 O O . SER A 1 97 ? -5.315 -0.324 16.886 1.00 95.44 97 SER A O 1
ATOM 657 N N . LEU A 1 98 ? -3.114 -0.769 16.713 1.00 96.75 98 LEU A N 1
ATOM 658 C CA . LEU A 1 98 ? -2.920 -0.234 15.368 1.00 96.75 98 LEU A CA 1
ATOM 659 C C . LEU A 1 98 ? -2.756 -1.391 14.383 1.00 96.75 98 LEU A C 1
ATOM 661 O O . LEU A 1 98 ? -2.181 -2.431 14.699 1.00 96.75 98 LEU A O 1
ATOM 665 N N . ALA A 1 99 ? -3.283 -1.238 13.171 1.00 98.19 99 ALA A N 1
ATOM 666 C CA . ALA A 1 99 ? -3.083 -2.254 12.154 1.00 98.19 99 ALA A CA 1
ATOM 667 C C . ALA A 1 99 ? -1.652 -2.175 11.597 1.00 98.19 99 ALA A C 1
ATOM 669 O O . ALA A 1 99 ? -1.230 -1.146 11.071 1.00 98.19 99 ALA A O 1
ATOM 670 N N . ASP A 1 100 ? -0.913 -3.281 11.640 1.00 98.31 100 ASP A N 1
ATOM 671 C CA . ASP A 1 100 ? 0.391 -3.385 10.994 1.00 98.31 100 ASP A CA 1
ATOM 672 C C . ASP A 1 100 ? 0.245 -3.758 9.512 1.00 98.31 100 ASP A C 1
ATOM 674 O O . ASP A 1 100 ? -0.705 -4.432 9.097 1.00 98.31 100 ASP A O 1
ATOM 678 N N . VAL A 1 101 ? 1.230 -3.358 8.703 1.00 98.44 101 VAL A N 1
ATOM 679 C CA . VAL A 1 101 ? 1.296 -3.670 7.269 1.00 98.44 101 VAL A CA 1
ATOM 680 C C . VAL A 1 101 ? 2.393 -4.699 7.005 1.00 98.44 101 VAL A C 1
ATOM 682 O O . VAL A 1 101 ? 3.559 -4.487 7.333 1.00 98.44 101 VAL A O 1
ATOM 685 N N . ILE A 1 102 ? 2.027 -5.803 6.357 1.00 98.38 102 ILE A N 1
ATOM 686 C CA . ILE A 1 102 ? 2.935 -6.877 5.945 1.00 98.38 102 ILE A CA 1
ATOM 687 C C . ILE A 1 102 ? 3.028 -6.858 4.420 1.00 98.38 102 ILE A C 1
ATOM 689 O O . ILE A 1 102 ? 2.004 -6.902 3.736 1.00 98.38 102 ILE A O 1
ATOM 693 N N . ILE A 1 103 ? 4.250 -6.804 3.888 1.00 98.56 103 ILE A N 1
ATOM 694 C CA . ILE A 1 103 ? 4.522 -6.661 2.452 1.00 98.56 103 ILE A CA 1
ATOM 695 C C . ILE A 1 103 ? 5.417 -7.811 1.997 1.00 98.56 103 ILE A C 1
ATOM 697 O O . ILE A 1 103 ? 6.480 -8.038 2.573 1.00 98.56 103 ILE A O 1
ATOM 701 N N . GLY A 1 104 ? 4.982 -8.528 0.963 1.00 98.12 104 GLY A N 1
ATOM 702 C CA . GLY A 1 104 ? 5.806 -9.507 0.260 1.00 98.12 104 GLY A CA 1
ATOM 703 C C . GLY A 1 104 ? 6.670 -8.860 -0.824 1.00 98.12 104 GLY A C 1
ATOM 704 O O . GLY A 1 104 ? 6.238 -7.912 -1.484 1.00 98.12 104 GLY A O 1
ATOM 705 N N . ALA A 1 105 ? 7.865 -9.410 -1.005 1.00 97.06 105 ALA A N 1
ATOM 706 C CA . ALA A 1 105 ? 8.830 -9.117 -2.063 1.00 97.06 105 ALA A CA 1
ATOM 707 C C . ALA A 1 105 ? 9.510 -10.441 -2.474 1.00 97.06 105 ALA A C 1
ATOM 709 O O . ALA A 1 105 ? 9.457 -11.405 -1.699 1.00 97.06 105 ALA A O 1
ATOM 710 N N . ASP A 1 106 ? 10.083 -10.489 -3.675 1.00 91.31 106 ASP A N 1
ATOM 711 C CA . ASP A 1 106 ? 10.799 -11.644 -4.242 1.00 91.31 106 ASP A CA 1
ATOM 712 C C . ASP A 1 106 ? 12.302 -11.640 -3.903 1.00 91.31 106 ASP A C 1
ATOM 714 O O . ASP A 1 106 ? 12.889 -10.546 -3.753 1.00 91.31 106 ASP A O 1
#

Nearest PDB structures (foldseek):
  8xf6-assembly1_A  TM=8.602E-01  e=3.151E-04  Homo sapiens
  1u8c-assembly1_A  TM=8.343E-01  e=7.603E-04  Homo sapiens
  4g1m-assembly1_A  TM=8.707E-01  e=1.618E-03  Homo sapiens
  8ij5-assembly1_E  TM=8.213E-01  e=1.258E-03  Homo sapiens
  4g1e-assembly1_A  TM=8.432E-01  e=1.723E-03  Homo sapiens

Secondary structure (DSSP, 8-state):
-EE-SSTTS-EEEEEEEE-SSSSSS-EEEEEETT--TGGG-STT--EEEEE---SS---S-EEGGG--SSSEEEEE-SSTT--TTSEEEEE-SSSSSSPEEEEE--

Sequence (106 aa):
ILAGADASDFMGSSVASGDVNGDGFDDVVCGAKGGDALGNSKTLAGDVYVVFGRASGWPSTVLVSSLDGASGFAVQGVDATDWTGTSVAVGDVNGDSLADVIIGAD